Protein AF-A0A946Q3U9-F1 (afdb_monomer)

Foldseek 3Di:
DALVVLVVVLVVVLVVVVVVVVPDPFPWDWDDPPQKIWTAGPVRDIDIWHQDSVVSDIDD

Sequence (60 aa):
MDDSEFQEIVDDEFVRIEDRVDELELDVDIDASGGVLTFTLDSGSSIILSRQIANHEIWV

Radius of gyration: 12.4 Å; Cα contacts (8 Å, |Δi|>4): 67; chains: 1; bounding box: 29×17×36 Å

Nearest PDB structures (foldseek):
  4hs5-assembly2_B  TM=9.373E-01  e=3.780E-03  Psychromonas ingrahamii 37
  4jpd-assembly1_A  TM=8.503E-01  e=2.543E-03  Burkholderia cenocepacia J2315
  1soy-assembly1_A  TM=8.142E-01  e=1.953E-03  Escherichia coli
  9jb5-assembly1_B  TM=7.242E-01  e=2.717E-03  Arabidopsis thaliana
  9jb5-assembly1_A  TM=7.119E-01  e=1.242E-02  Arabidopsis thaliana

Mean predicted aligned error: 2.86 Å

Secondary structure (DSSP, 8-state):
--HHHHHHHHHHHHHHHHHHHHTSSS-EEEEEETTEEEEEETTS-EEEEEEEGGGTEEE-

Solvent-accessible surface area (backbone atoms only — not comparable to full-atom values): 3611 Å² total; per-residue (Å²): 130,55,64,65,58,47,49,53,52,52,52,55,50,49,53,54,49,51,57,57,50,69,71,41,102,59,74,61,51,78,49,80,55,98,65,30,41,36,40,38,40,83,89,75,50,73,50,53,37,37,63,36,66,96,74,75,43,76,47,111

pLDDT: mean 93.72, std 2.85, range [80.62, 97.06]

Structure (mmCIF, N/CA/C/O backbone):
data_AF-A0A946Q3U9-F1
#
_entry.id   AF-A0A946Q3U9-F1
#
loop_
_atom_site.group_PDB
_atom_site.id
_atom_site.type_symbol
_atom_site.label_atom_id
_at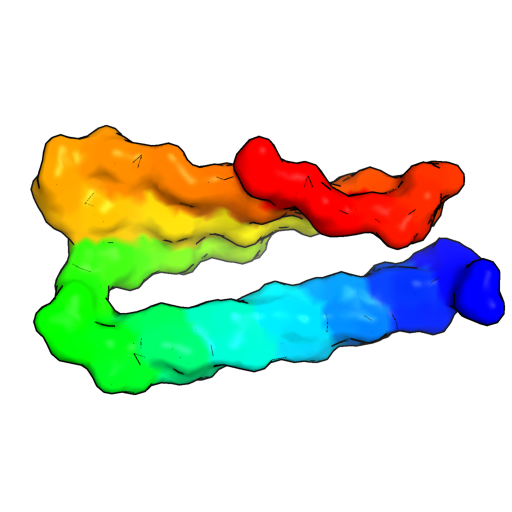om_site.label_alt_id
_atom_site.label_comp_id
_atom_site.label_asym_id
_atom_site.label_entity_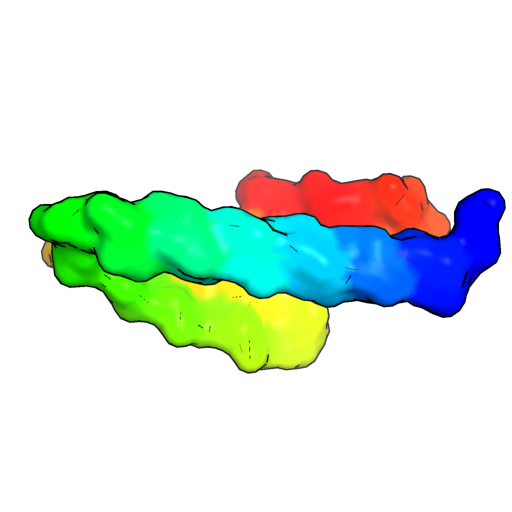id
_atom_site.label_seq_id
_atom_site.pdbx_PDB_ins_code
_atom_site.Cartn_x
_atom_site.Cartn_y
_atom_site.Cartn_z
_atom_site.occupancy
_atom_site.B_iso_or_equiv
_atom_site.auth_seq_id
_atom_site.auth_comp_id
_atom_site.auth_asym_id
_atom_site.auth_atom_id
_atom_site.pdbx_PDB_model_num
ATOM 1 N N . MET A 1 1 ? 9.441 -7.755 -17.790 1.00 80.62 1 MET A N 1
ATOM 2 C CA . MET A 1 1 ? 9.137 -6.705 -16.823 1.00 80.62 1 MET A CA 1
ATOM 3 C C . MET A 1 1 ? 10.124 -5.590 -17.020 1.00 80.62 1 MET A C 1
ATOM 5 O O . MET A 1 1 ? 11.285 -5.720 -16.641 1.00 80.62 1 MET A O 1
ATOM 9 N N . ASP A 1 2 ? 9.682 -4.577 -17.748 1.00 93.75 2 ASP A N 1
ATOM 10 C CA . ASP A 1 2 ? 10.317 -3.266 -17.723 1.00 93.75 2 ASP A CA 1
ATOM 11 C C . ASP A 1 2 ? 9.773 -2.433 -16.547 1.00 93.75 2 ASP A C 1
ATOM 13 O O . ASP A 1 2 ? 8.916 -2.886 -15.785 1.00 93.75 2 ASP A O 1
ATOM 17 N N . ASP A 1 3 ? 10.305 -1.226 -16.371 1.00 94.88 3 ASP A N 1
ATOM 18 C CA . ASP A 1 3 ? 9.941 -0.349 -15.254 1.00 94.88 3 ASP A CA 1
ATOM 19 C C . ASP A 1 3 ? 8.478 0.110 -15.309 1.00 94.88 3 ASP A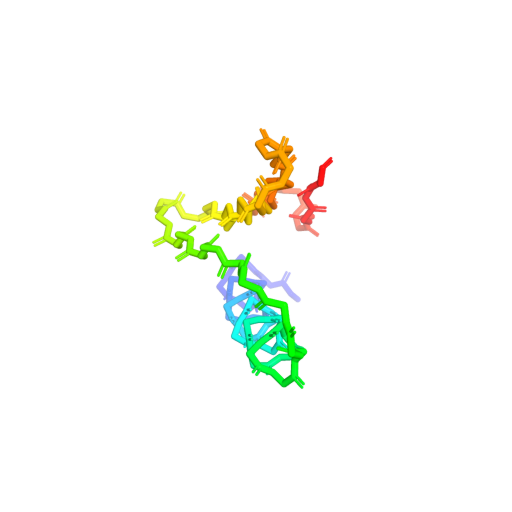 C 1
ATOM 21 O O . ASP A 1 3 ? 7.883 0.371 -14.267 1.00 94.88 3 ASP A O 1
ATOM 25 N N . SER A 1 4 ? 7.890 0.198 -16.508 1.00 94.50 4 SER A N 1
ATOM 26 C CA . SER A 1 4 ? 6.494 0.615 -16.682 1.00 94.50 4 SER A CA 1
ATOM 27 C C . SER A 1 4 ? 5.547 -0.523 -16.315 1.00 94.50 4 SER A C 1
ATOM 29 O O . SER A 1 4 ? 4.630 -0.312 -15.528 1.00 94.50 4 SER A O 1
ATOM 31 N N . GLU A 1 5 ? 5.836 -1.741 -16.787 1.00 95.69 5 GLU A N 1
ATOM 32 C CA . GLU A 1 5 ? 5.122 -2.958 -16.385 1.00 95.69 5 GLU A CA 1
ATOM 33 C C . GLU A 1 5 ? 5.200 -3.164 -14.864 1.00 95.69 5 GLU A C 1
ATOM 35 O O . GLU A 1 5 ? 4.201 -3.491 -14.229 1.00 95.69 5 GLU A O 1
ATOM 4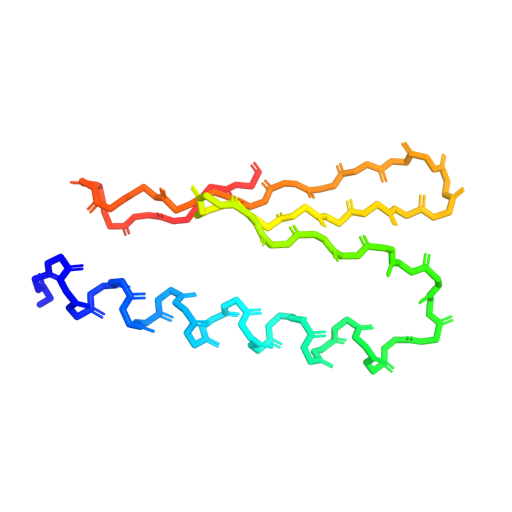0 N N . PHE A 1 6 ? 6.374 -2.949 -14.254 1.00 95.50 6 PHE A N 1
ATOM 41 C CA . PHE A 1 6 ? 6.515 -3.047 -12.800 1.00 95.50 6 PHE A CA 1
ATOM 42 C C . PHE A 1 6 ? 5.688 -1.989 -12.071 1.00 95.50 6 PHE A C 1
ATOM 44 O O . PHE A 1 6 ? 5.038 -2.303 -11.077 1.00 95.50 6 PHE A O 1
ATOM 51 N N . GLN A 1 7 ? 5.707 -0.743 -12.546 1.00 94.00 7 GLN A N 1
ATOM 52 C CA . GLN A 1 7 ? 4.954 0.335 -11.918 1.00 94.00 7 GLN A CA 1
ATOM 53 C C . GLN A 1 7 ? 3.445 0.066 -11.947 1.00 94.00 7 GLN A C 1
ATOM 55 O O . GLN A 1 7 ? 2.803 0.240 -10.915 1.00 94.00 7 GLN A O 1
ATOM 60 N N . GLU A 1 8 ? 2.908 -0.407 -13.076 1.00 94.94 8 GLU A N 1
ATOM 61 C CA . GLU A 1 8 ? 1.495 -0.793 -13.199 1.00 94.94 8 GLU A CA 1
ATOM 62 C C . GLU A 1 8 ? 1.132 -1.916 -12.221 1.00 94.94 8 GLU A C 1
ATOM 64 O O . GLU A 1 8 ? 0.145 -1.808 -11.497 1.00 94.94 8 GLU A O 1
ATOM 69 N N . ILE A 1 9 ? 1.976 -2.950 -12.122 1.00 95.69 9 ILE A N 1
ATOM 70 C CA . ILE A 1 9 ? 1.771 -4.033 -11.152 1.00 95.69 9 ILE A CA 1
ATOM 71 C C . ILE A 1 9 ? 1.752 -3.476 -9.726 1.00 95.69 9 ILE A C 1
ATOM 73 O O . ILE A 1 9 ? 0.863 -3.814 -8.957 1.00 95.69 9 ILE A O 1
ATOM 77 N N . VAL A 1 10 ? 2.701 -2.614 -9.351 1.00 95.25 10 VAL A N 1
ATOM 78 C CA . VAL A 1 10 ? 2.740 -2.040 -7.996 1.00 95.25 10 VAL A CA 1
ATOM 79 C C . VAL A 1 10 ? 1.521 -1.159 -7.707 1.00 95.25 10 VAL A C 1
ATOM 81 O O . VAL A 1 10 ? 1.040 -1.166 -6.576 1.00 95.25 10 VAL A O 1
ATOM 84 N N . ASP A 1 11 ? 1.019 -0.414 -8.694 1.00 94.25 11 ASP A N 1
ATOM 85 C CA . ASP A 1 11 ? -0.207 0.376 -8.549 1.00 94.25 11 ASP A CA 1
ATOM 86 C C . ASP A 1 11 ? -1.420 -0.524 -8.269 1.00 94.25 11 ASP A C 1
ATOM 88 O O . ASP A 1 11 ? -2.140 -0.287 -7.297 1.00 94.25 11 ASP A O 1
ATOM 92 N N . ASP A 1 12 ? -1.582 -1.610 -9.028 1.00 95.81 12 ASP A N 1
ATOM 93 C CA . ASP A 1 12 ? -2.645 -2.597 -8.799 1.00 95.81 12 ASP A CA 1
ATOM 94 C C . ASP A 1 12 ? -2.505 -3.295 -7.432 1.00 95.81 12 ASP A C 1
ATOM 96 O O . ASP A 1 12 ? -3.494 -3.545 -6.736 1.00 95.81 12 ASP A O 1
ATOM 100 N N . GLU A 1 13 ? -1.274 -3.607 -7.017 1.00 95.62 13 GLU A N 1
ATOM 101 C CA . GLU A 1 13 ? -0.992 -4.197 -5.707 1.00 95.62 13 GLU A CA 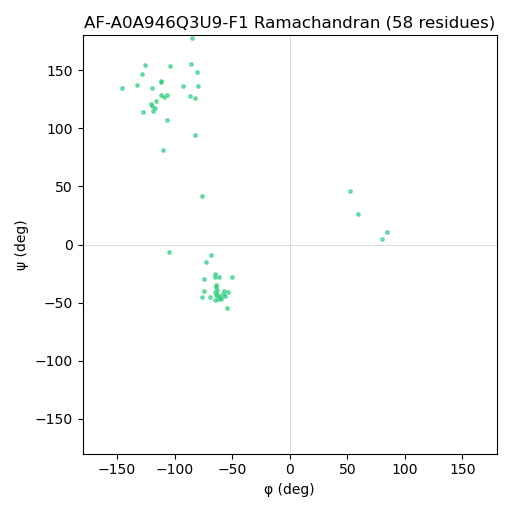1
ATOM 102 C C . GLU A 1 13 ? -1.351 -3.241 -4.563 1.00 95.62 13 GLU A C 1
ATOM 104 O O . GLU A 1 13 ? -1.913 -3.687 -3.563 1.00 95.62 13 GLU A O 1
ATOM 109 N N . PHE A 1 14 ? -1.056 -1.944 -4.699 1.00 95.38 14 PHE A N 1
ATOM 110 C CA . PHE A 1 14 ? -1.392 -0.936 -3.690 1.00 95.38 14 PHE A CA 1
ATOM 111 C C . PHE A 1 14 ? -2.908 -0.800 -3.549 1.00 95.38 14 PHE A C 1
ATOM 113 O O . PHE A 1 14 ? -3.402 -0.928 -2.431 1.00 95.38 14 PHE A O 1
ATOM 120 N N . VAL A 1 15 ? -3.643 -0.680 -4.661 1.00 94.88 15 VAL A N 1
ATOM 121 C CA . VAL A 1 15 ? -5.118 -0.648 -4.654 1.00 94.88 15 VAL A CA 1
ATOM 122 C C . VAL A 1 15 ? -5.691 -1.895 -3.981 1.00 94.88 15 VAL A C 1
ATOM 124 O O . VAL A 1 15 ? -6.568 -1.800 -3.129 1.00 94.88 15 VAL A O 1
ATOM 127 N N . ARG A 1 1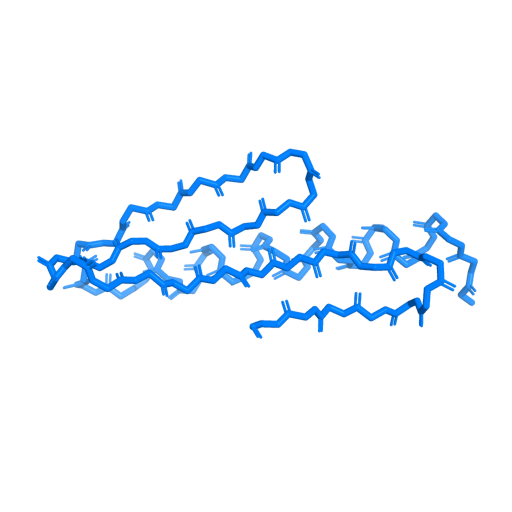6 ? -5.156 -3.085 -4.283 1.00 96.19 16 ARG A N 1
ATOM 128 C CA . ARG A 1 16 ? -5.635 -4.324 -3.651 1.00 96.19 16 ARG A CA 1
ATOM 129 C C . ARG A 1 16 ? -5.385 -4.353 -2.141 1.00 96.19 16 ARG A C 1
ATOM 131 O O . ARG A 1 16 ? -6.156 -4.971 -1.405 1.00 96.19 16 ARG A O 1
ATOM 138 N N . ILE A 1 17 ? -4.280 -3.771 -1.674 1.00 95.00 17 ILE A N 1
ATOM 139 C CA . ILE A 1 17 ? -3.997 -3.671 -0.239 1.00 95.00 17 ILE A CA 1
ATOM 140 C C . ILE A 1 17 ? -4.974 -2.689 0.412 1.00 95.00 17 ILE A C 1
ATOM 142 O O . ILE A 1 17 ? -5.532 -3.040 1.447 1.00 95.00 17 ILE A O 1
ATOM 146 N N . GLU A 1 18 ? -5.206 -1.522 -0.194 1.00 93.06 18 GLU A N 1
ATOM 147 C CA . GLU A 1 18 ? -6.191 -0.531 0.266 1.00 93.06 18 GLU A CA 1
ATOM 148 C C . GLU A 1 18 ? -7.582 -1.158 0.406 1.00 93.06 18 GLU A C 1
ATOM 150 O O . GLU A 1 18 ? -8.116 -1.196 1.512 1.00 93.06 18 GLU A O 1
ATOM 155 N N . ASP A 1 19 ? -8.093 -1.788 -0.658 1.00 94.19 19 ASP A N 1
ATOM 156 C CA . ASP A 1 19 ? -9.389 -2.480 -0.658 1.00 94.19 19 ASP A CA 1
ATOM 157 C C . ASP A 1 19 ? -9.488 -3.505 0.482 1.00 94.19 19 ASP A C 1
ATOM 159 O O . ASP A 1 19 ? -10.515 -3.643 1.148 1.00 94.19 19 ASP A O 1
ATOM 163 N N . ARG A 1 20 ? -8.404 -4.250 0.735 1.00 94.38 20 ARG A N 1
ATOM 164 C CA . ARG A 1 20 ? -8.397 -5.277 1.779 1.00 94.38 20 ARG A CA 1
ATOM 165 C C . ARG A 1 20 ? -8.338 -4.689 3.185 1.00 94.38 20 ARG A C 1
ATOM 167 O O . ARG A 1 20 ? -8.815 -5.344 4.111 1.00 94.38 20 ARG A O 1
ATOM 174 N N . VAL A 1 21 ? -7.723 -3.521 3.356 1.00 92.25 21 VAL A N 1
ATOM 175 C CA . VAL A 1 21 ? -7.708 -2.797 4.631 1.00 92.25 21 VAL A CA 1
ATOM 176 C C . VAL A 1 21 ? -9.071 -2.161 4.891 1.00 92.25 21 VAL A C 1
ATOM 178 O O . VAL A 1 21 ? -9.558 -2.292 6.008 1.00 92.25 21 VAL A O 1
ATOM 181 N N . ASP A 1 22 ? -9.728 -1.605 3.873 1.00 90.50 22 ASP A N 1
ATOM 182 C CA . ASP A 1 22 ? -11.087 -1.052 3.970 1.00 90.50 22 ASP A CA 1
ATOM 183 C C . ASP A 1 22 ? -12.142 -2.106 4.358 1.00 90.50 22 ASP A C 1
ATOM 185 O O . ASP A 1 22 ? -13.158 -1.797 4.983 1.00 90.50 22 ASP A O 1
ATOM 189 N N . GLU A 1 23 ? -11.913 -3.378 4.020 1.00 93.88 23 GLU A N 1
ATOM 190 C CA . GLU A 1 23 ? -12.750 -4.499 4.470 1.00 93.88 23 GLU A CA 1
ATOM 191 C C . GLU A 1 23 ? -12.569 -4.849 5.959 1.00 93.88 23 GLU A C 1
ATOM 193 O O . GLU A 1 23 ? -13.372 -5.606 6.519 1.00 93.88 23 GLU A O 1
ATOM 198 N N . LEU A 1 24 ? -11.507 -4.362 6.607 1.00 90.62 24 LEU A N 1
ATOM 199 C CA . LEU A 1 24 ? -11.299 -4.556 8.037 1.00 90.62 24 LEU A CA 1
ATOM 200 C C . LEU A 1 24 ? -12.160 -3.551 8.806 1.00 90.62 24 LEU A C 1
ATOM 202 O O . LEU A 1 24 ? -12.176 -2.365 8.512 1.00 90.62 24 LEU A O 1
ATOM 206 N N . GLU A 1 25 ? -12.816 -4.001 9.875 1.00 88.38 25 GLU A N 1
ATOM 207 C CA . GLU A 1 25 ? -13.508 -3.112 10.822 1.00 88.38 25 GLU A CA 1
ATOM 208 C C . GLU A 1 25 ? -12.504 -2.397 11.761 1.00 88.38 25 GLU A C 1
ATOM 210 O O . GLU A 1 25 ? -12.701 -2.339 12.976 1.00 88.38 25 GLU A O 1
ATOM 215 N N . LEU A 1 26 ? -11.379 -1.926 11.216 1.00 88.31 26 LEU A N 1
ATOM 216 C CA . LEU A 1 26 ? -10.329 -1.189 11.918 1.00 88.31 26 LEU A CA 1
ATOM 217 C C . LEU A 1 26 ? -10.308 0.254 11.414 1.00 88.31 26 LEU A C 1
ATOM 219 O O . LEU A 1 26 ? -10.425 0.484 10.215 1.00 88.31 26 LEU A O 1
ATOM 223 N N . ASP A 1 27 ? -10.115 1.211 12.318 1.00 90.31 27 ASP A N 1
ATOM 224 C CA . ASP A 1 27 ? -9.892 2.606 11.943 1.00 90.31 27 ASP A CA 1
ATOM 225 C C . ASP A 1 27 ? -8.402 2.759 11.584 1.00 90.31 27 ASP A C 1
ATOM 227 O O . ASP A 1 27 ? -7.509 2.815 12.437 1.00 90.31 27 ASP A O 1
ATOM 231 N N . VAL A 1 28 ? -8.118 2.636 10.286 1.00 94.06 28 VAL A N 1
ATOM 232 C CA . VAL A 1 28 ? -6.775 2.762 9.713 1.00 94.06 28 VAL A CA 1
ATOM 233 C C . VAL A 1 28 ? -6.796 3.912 8.723 1.00 94.06 28 VAL A C 1
ATOM 235 O O . VAL A 1 28 ? -7.515 3.871 7.729 1.00 94.06 28 VAL A O 1
ATOM 238 N N . ASP A 1 29 ? -5.975 4.923 8.981 1.00 93.12 29 ASP A N 1
ATOM 239 C CA . ASP A 1 29 ? -5.763 6.025 8.048 1.00 93.12 29 ASP A CA 1
ATOM 240 C C . ASP A 1 29 ? -4.738 5.602 6.992 1.00 93.12 29 ASP A C 1
ATOM 242 O O . ASP A 1 29 ? -3.646 5.131 7.331 1.00 93.12 29 ASP A O 1
ATOM 246 N N . ILE A 1 30 ? -5.105 5.738 5.720 1.00 93.75 30 ILE A N 1
ATOM 247 C CA . ILE A 1 30 ? -4.277 5.348 4.580 1.00 93.75 30 ILE A CA 1
ATOM 248 C C . ILE A 1 30 ? -3.919 6.598 3.769 1.00 93.75 30 ILE A C 1
ATOM 250 O O . ILE A 1 30 ? -4.806 7.301 3.287 1.00 93.75 30 ILE A O 1
ATOM 254 N N . ASP A 1 31 ? -2.622 6.850 3.574 1.00 93.94 31 ASP A N 1
ATOM 255 C CA . ASP A 1 31 ? -2.105 7.912 2.699 1.00 93.94 31 ASP A CA 1
ATOM 256 C C . ASP A 1 31 ? -1.218 7.331 1.593 1.00 93.94 31 ASP A C 1
ATOM 258 O O . ASP A 1 31 ? -0.181 6.717 1.863 1.00 93.94 31 ASP A O 1
ATOM 262 N N . ALA A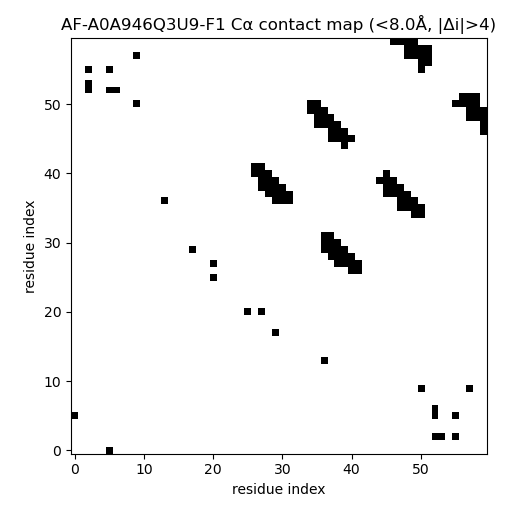 1 32 ? -1.609 7.571 0.342 1.00 91.69 32 ALA A N 1
ATOM 263 C CA . ALA A 1 32 ? -0.841 7.212 -0.841 1.00 91.69 32 ALA A CA 1
ATOM 264 C C . ALA A 1 32 ? -0.226 8.472 -1.468 1.00 91.69 32 ALA A C 1
ATOM 266 O O . ALA A 1 32 ? -0.912 9.276 -2.106 1.00 91.69 32 ALA A O 1
ATOM 267 N N . SER A 1 33 ? 1.089 8.653 -1.327 1.00 90.44 33 SER A N 1
ATOM 268 C CA . SER A 1 33 ? 1.780 9.823 -1.871 1.00 90.44 33 SER A CA 1
ATOM 269 C C . SER A 1 33 ? 3.196 9.506 -2.355 1.00 90.44 33 SER A C 1
ATOM 271 O O . SER A 1 33 ? 3.976 8.807 -1.716 1.00 90.44 33 SER A O 1
ATOM 273 N N . GLY A 1 34 ? 3.551 10.003 -3.547 1.00 86.69 34 GLY A N 1
ATOM 274 C CA . GLY A 1 34 ? 4.924 9.926 -4.069 1.00 86.69 34 GLY A CA 1
ATOM 275 C C . GLY A 1 34 ? 5.500 8.510 -4.232 1.00 86.69 34 GLY A C 1
ATOM 276 O O . GLY A 1 34 ? 6.716 8.349 -4.170 1.00 86.69 34 GLY A O 1
ATOM 277 N N . GLY A 1 35 ? 4.656 7.491 -4.424 1.00 90.31 35 GLY A N 1
ATOM 278 C CA . GLY A 1 35 ? 5.078 6.085 -4.507 1.00 90.31 35 GLY A CA 1
ATOM 279 C C . GLY A 1 35 ? 5.236 5.386 -3.150 1.00 90.31 35 GLY A C 1
ATOM 280 O O . GLY A 1 35 ? 5.767 4.275 -3.086 1.00 90.31 35 GLY A O 1
ATOM 281 N N . VAL A 1 36 ? 4.771 6.027 -2.082 1.00 95.12 36 VAL A N 1
ATOM 282 C CA . VAL A 1 36 ? 4.713 5.493 -0.724 1.00 95.12 36 VAL A CA 1
ATOM 283 C C . VAL A 1 36 ? 3.249 5.279 -0.341 1.00 95.12 36 VAL A C 1
ATOM 285 O O . VAL A 1 36 ? 2.405 6.101 -0.690 1.00 95.12 36 VAL A O 1
ATOM 288 N N . LEU A 1 37 ? 2.962 4.184 0.362 1.00 96.00 37 LEU A N 1
ATOM 289 C CA . LEU A 1 37 ? 1.662 3.896 0.962 1.00 96.00 37 LEU A CA 1
ATOM 290 C C . LEU A 1 37 ? 1.839 3.780 2.475 1.00 96.00 37 LEU A C 1
ATOM 292 O O . LEU A 1 37 ? 2.548 2.897 2.957 1.00 96.00 37 LEU A O 1
ATOM 296 N N . THR A 1 38 ? 1.237 4.697 3.218 1.00 96.62 38 THR A N 1
ATOM 297 C CA . THR A 1 38 ? 1.370 4.787 4.672 1.00 96.62 38 THR A CA 1
ATOM 298 C C . THR A 1 38 ? 0.065 4.381 5.329 1.00 96.62 38 THR A C 1
ATOM 300 O O . THR A 1 38 ? -0.971 4.960 5.035 1.00 96.62 38 THR A O 1
ATOM 303 N N . PHE A 1 39 ? 0.133 3.431 6.256 1.00 95.75 39 PHE A N 1
ATOM 304 C CA . PHE A 1 39 ? -0.975 3.034 7.119 1.00 95.75 39 PHE A CA 1
ATOM 305 C C . PHE A 1 39 ? -0.711 3.552 8.522 1.00 95.75 39 PHE A C 1
ATOM 307 O O . PHE A 1 39 ? 0.349 3.266 9.084 1.00 95.75 39 PHE A O 1
ATOM 314 N N . THR A 1 40 ? -1.670 4.250 9.114 1.00 95.50 40 THR A N 1
ATOM 315 C CA . THR A 1 40 ? -1.613 4.692 10.508 1.00 95.50 40 THR A CA 1
ATOM 316 C C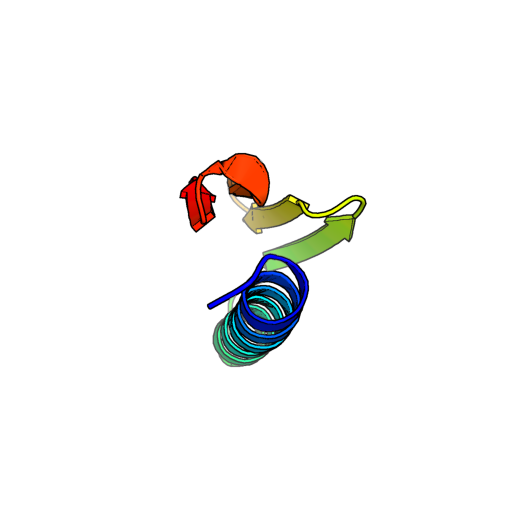 . THR A 1 40 ? -2.742 4.038 11.283 1.00 95.50 40 THR A C 1
ATOM 318 O O . THR A 1 40 ? -3.914 4.239 10.986 1.00 95.50 40 THR A O 1
ATOM 321 N N . LEU A 1 41 ? -2.379 3.231 12.280 1.00 92.94 41 LEU A N 1
ATOM 322 C CA . LEU A 1 41 ? -3.334 2.562 13.156 1.00 92.94 41 LEU A CA 1
ATOM 323 C C . LEU A 1 41 ? -3.724 3.4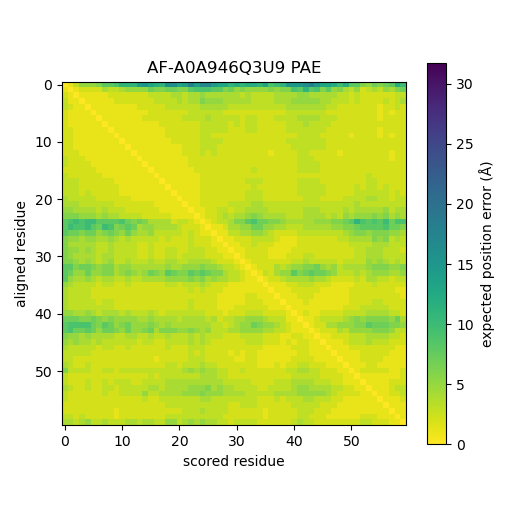82 14.318 1.00 92.94 41 LEU A C 1
ATOM 325 O O . LEU A 1 41 ? -2.893 4.254 14.798 1.00 92.94 41 LEU A O 1
ATOM 329 N N . ASP A 1 42 ? -4.901 3.259 14.903 1.00 91.12 42 ASP A N 1
ATOM 330 C CA . ASP A 1 42 ? -5.367 3.920 16.139 1.00 91.12 42 ASP A CA 1
ATOM 331 C C . ASP A 1 42 ? -4.377 3.903 17.308 1.00 91.12 42 ASP A C 1
ATOM 333 O O . ASP A 1 42 ? -4.380 4.774 18.179 1.00 91.12 42 ASP A O 1
ATOM 337 N N . SER A 1 43 ? -3.509 2.890 17.354 1.00 91.94 43 SER A N 1
ATOM 338 C CA . SER A 1 43 ? -2.464 2.789 18.378 1.00 91.94 43 SER A CA 1
ATOM 339 C C . SER A 1 43 ? -1.363 3.852 18.242 1.00 91.94 43 SER A C 1
ATOM 341 O O . SER A 1 43 ? -0.503 3.947 19.117 1.00 91.94 43 SER A O 1
ATOM 343 N N . GLY A 1 44 ? -1.357 4.618 17.147 1.00 90.25 44 GLY A N 1
ATOM 344 C CA . GLY A 1 44 ? -0.288 5.535 16.754 1.00 90.25 44 GLY A CA 1
ATOM 345 C C . GLY A 1 44 ? 0.901 4.846 16.076 1.00 90.25 44 GLY A C 1
ATOM 346 O O . GLY A 1 44 ? 1.906 5.497 15.803 1.00 90.25 44 GLY A O 1
ATOM 347 N N . SER A 1 45 ? 0.815 3.536 15.829 1.00 94.31 45 SER A N 1
ATOM 348 C CA . SER A 1 45 ? 1.811 2.804 15.039 1.00 94.31 45 SER A CA 1
ATOM 349 C C . SER A 1 45 ? 1.561 3.014 13.549 1.00 94.31 45 SER A C 1
ATOM 351 O O . SER A 1 45 ? 0.406 3.103 13.132 1.00 94.31 45 SER A O 1
ATOM 353 N N . SER A 1 46 ? 2.631 3.011 12.754 1.00 95.06 46 SER A N 1
ATOM 354 C CA . SER A 1 46 ? 2.537 3.163 11.302 1.00 95.06 46 SER A CA 1
ATOM 355 C C . SER A 1 46 ? 3.296 2.068 10.561 1.00 95.06 46 SER A C 1
ATOM 357 O O . SER A 1 46 ? 4.334 1.595 11.029 1.00 95.06 46 SER A O 1
ATOM 359 N N . ILE A 1 47 ? 2.778 1.688 9.397 1.00 95.44 47 ILE A N 1
ATOM 360 C CA . ILE A 1 47 ? 3.416 0.788 8.430 1.00 95.44 47 ILE A CA 1
ATOM 361 C C . ILE A 1 47 ? 3.590 1.578 7.135 1.00 95.44 47 ILE A C 1
ATOM 363 O O . ILE A 1 47 ? 2.668 2.277 6.725 1.00 95.44 47 ILE A O 1
ATOM 367 N N . ILE A 1 48 ? 4.761 1.494 6.502 1.00 96.31 48 ILE A N 1
ATOM 368 C CA . ILE A 1 48 ? 5.087 2.296 5.320 1.00 96.31 48 ILE A CA 1
ATOM 369 C C . ILE A 1 48 ? 5.561 1.368 4.210 1.00 96.31 48 ILE A C 1
ATOM 371 O O . ILE A 1 48 ? 6.631 0.781 4.309 1.00 96.31 48 ILE A O 1
ATOM 375 N N . LEU A 1 49 ? 4.801 1.279 3.125 1.00 97.06 49 LEU A N 1
ATOM 376 C CA . LEU A 1 49 ? 5.234 0.604 1.909 1.00 97.06 49 LEU A CA 1
ATOM 377 C C . LEU A 1 49 ? 5.878 1.610 0.964 1.00 97.06 49 LEU A C 1
ATOM 379 O O . LEU A 1 49 ? 5.339 2.691 0.749 1.00 97.06 49 LEU A O 1
ATOM 383 N N . SER A 1 50 ? 7.004 1.259 0.347 1.00 96.19 50 SER A N 1
ATOM 384 C CA . SER A 1 50 ? 7.632 2.099 -0.679 1.00 96.19 50 SER A CA 1
ATOM 385 C C . SER A 1 50 ? 8.009 1.290 -1.908 1.00 96.19 50 SER A C 1
ATOM 387 O O . SER A 1 50 ? 8.538 0.181 -1.803 1.00 96.19 50 SER A O 1
ATOM 389 N N . ARG A 1 51 ? 7.751 1.853 -3.090 1.00 95.19 51 ARG A N 1
ATOM 390 C CA . ARG A 1 51 ? 8.122 1.224 -4.360 1.00 95.19 51 ARG A CA 1
ATOM 391 C C . ARG A 1 51 ? 9.552 1.582 -4.760 1.00 95.19 51 ARG A C 1
ATOM 393 O O . ARG A 1 51 ? 9.907 2.755 -4.845 1.00 95.19 51 ARG A O 1
ATOM 400 N N . GLN A 1 52 ? 10.365 0.571 -5.049 1.00 95.56 52 GLN A N 1
ATOM 401 C CA . GLN A 1 52 ? 11.737 0.714 -5.532 1.00 95.56 52 GLN A CA 1
ATOM 402 C C . GLN A 1 52 ? 11.802 0.276 -6.996 1.00 95.56 52 GLN A C 1
ATOM 404 O O . GLN A 1 52 ? 12.184 -0.851 -7.308 1.00 95.56 52 GLN A O 1
ATOM 409 N N . ILE A 1 53 ? 11.419 1.184 -7.904 1.00 92.69 53 ILE A N 1
ATOM 410 C CA . ILE A 1 53 ? 11.320 0.903 -9.349 1.00 92.69 53 ILE A CA 1
ATOM 411 C C . ILE A 1 53 ? 12.653 0.409 -9.921 1.00 92.69 53 ILE A C 1
ATOM 413 O O . ILE A 1 53 ? 12.667 -0.544 -10.679 1.00 92.69 53 ILE A O 1
ATOM 417 N N . ALA A 1 54 ? 13.789 0.972 -9.502 1.00 93.50 54 ALA A N 1
ATOM 418 C CA . ALA A 1 54 ? 15.096 0.545 -10.013 1.00 93.50 54 ALA A CA 1
ATOM 419 C C . ALA A 1 54 ? 15.465 -0.907 -9.646 1.00 93.50 54 ALA A C 1
ATOM 421 O O . ALA A 1 54 ? 16.263 -1.529 -10.345 1.00 93.50 54 ALA A O 1
ATOM 422 N N . ASN A 1 55 ? 14.901 -1.431 -8.553 1.00 95.56 55 ASN A N 1
ATOM 423 C CA . ASN A 1 55 ? 15.188 -2.776 -8.055 1.00 95.56 55 ASN A CA 1
ATOM 424 C C . ASN A 1 55 ? 14.051 -3.768 -8.342 1.00 95.56 55 ASN A C 1
ATOM 426 O O . ASN A 1 55 ? 14.215 -4.953 -8.069 1.00 95.56 55 ASN A O 1
ATOM 430 N N . HIS A 1 56 ? 12.914 -3.297 -8.867 1.00 95.00 56 HIS A N 1
ATOM 431 C CA . HIS A 1 56 ? 11.659 -4.054 -8.969 1.00 95.00 56 HIS A CA 1
ATOM 432 C C . HIS A 1 56 ? 11.217 -4.662 -7.627 1.00 95.00 56 HIS A C 1
ATOM 434 O O . HIS A 1 56 ? 10.820 -5.823 -7.546 1.00 95.00 56 HIS A O 1
ATOM 440 N N . GLU A 1 57 ? 11.275 -3.861 -6.560 1.00 96.19 57 GLU A N 1
ATOM 441 C CA . GLU A 1 57 ? 10.916 -4.281 -5.199 1.00 96.19 57 GLU A CA 1
ATOM 442 C C . GLU A 1 57 ? 9.864 -3.362 -4.560 1.00 96.19 57 GLU A C 1
ATOM 444 O O . GLU A 1 57 ? 9.769 -2.173 -4.875 1.00 96.19 57 GLU A O 1
ATOM 449 N N . ILE A 1 58 ? 9.103 -3.914 -3.611 1.00 96.00 58 ILE A N 1
ATOM 450 C CA . ILE A 1 58 ? 8.313 -3.161 -2.629 1.00 96.00 58 ILE A CA 1
ATOM 451 C C . ILE A 1 58 ? 8.967 -3.394 -1.267 1.00 96.00 58 ILE A C 1
ATOM 453 O O . ILE A 1 58 ? 9.221 -4.539 -0.891 1.00 96.00 58 ILE A O 1
ATOM 457 N N . TRP A 1 59 ? 9.263 -2.324 -0.539 1.00 96.81 59 TRP A N 1
ATOM 458 C CA . TRP A 1 59 ? 9.805 -2.387 0.822 1.00 96.81 59 TRP A CA 1
ATOM 459 C C . TRP A 1 59 ? 8.722 -2.048 1.848 1.00 96.81 59 TRP A C 1
ATOM 461 O O . TRP A 1 59 ? 7.791 -1.322 1.502 1.00 96.81 59 TRP A O 1
ATOM 471 N N . VAL A 1 60 ? 8.863 -2.562 3.078 1.00 95.12 60 VAL A N 1
ATOM 472 C CA . VAL A 1 60 ? 7.938 -2.419 4.226 1.00 95.12 60 VAL A CA 1
ATOM 473 C C . VAL A 1 60 ? 8.700 -1.973 5.469 1.00 95.12 60 VAL A C 1
ATOM 475 O O . VAL A 1 60 ? 9.832 -2.483 5.646 1.00 95.12 60 VAL A O 1
#